Protein AF-A0A2D9H6D3-F1 (afdb_monomer)

Solv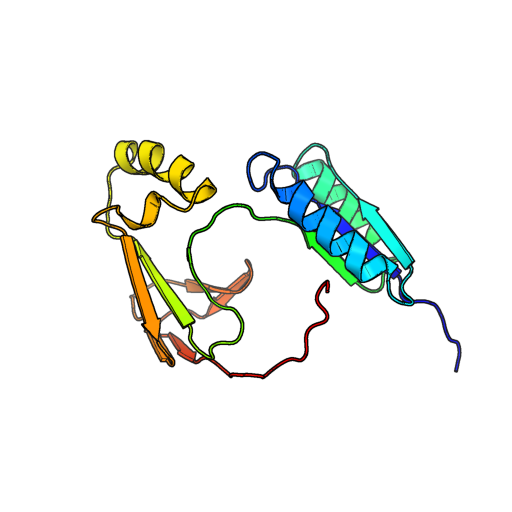ent-accessible surface area (backbone atoms only — not comparable to full-atom values): 9577 Å² total; per-residue (Å²): 129,92,80,72,68,50,32,34,35,39,34,36,43,47,78,24,43,86,60,46,11,56,59,50,39,51,56,50,49,58,44,47,68,74,47,86,43,47,75,46,82,43,72,29,90,37,70,67,49,34,50,52,53,50,65,71,45,56,87,79,34,80,42,81,45,74,25,56,42,50,68,34,82,62,60,85,68,59,97,82,77,43,52,38,78,47,73,48,77,51,92,75,54,72,71,55,48,64,66,42,54,70,28,25,61,74,37,64,41,69,80,38,91,45,46,46,80,45,81,37,50,63,49,75,50,76,52,87,94,41,70,42,68,52,100,88,39,85,65,50,57,45,65,45,75,49,68,53,68,61,84,76,70,91,78,92,71,79,131

Foldseek 3Di:
DPDDAAEEEEEEAQPAQVNPLVVVVVQVCVQVVVDSHHYHYYYDNHDVRSVVVCVVCVVPGPYYHYGHYQFCLLPPDDPQPLWDWDKFAADDDPVVCVVLVVCRNVVNSCPPPRIDIDTHQKDWDADPPDFDDDPNHTDGDDGDMDGGPHPPDDDGGDD

Radius of gyration: 18.72 Å; Cα contacts (8 Å, |Δi|>4): 242; chains: 1; bounding box: 42×40×51 Å

pLDDT: mean 89.69, std 9.55, range [42.12, 98.25]

Structure (mmCIF, N/CA/C/O backbone):
data_AF-A0A2D9H6D3-F1
#
_entry.id   AF-A0A2D9H6D3-F1
#
loop_
_atom_site.group_PDB
_atom_site.id
_atom_site.type_symbol
_atom_site.label_atom_id
_atom_site.label_alt_id
_atom_site.label_comp_id
_atom_site.label_asym_id
_atom_site.label_entity_id
_atom_site.label_seq_id
_atom_site.pdbx_PDB_ins_code
_atom_site.Cartn_x
_atom_site.Cartn_y
_atom_site.Cartn_z
_atom_site.occupancy
_atom_site.B_iso_or_equiv
_atom_site.auth_seq_id
_atom_site.auth_comp_id
_atom_site.auth_asym_id
_atom_site.auth_atom_id
_atom_site.pdbx_PDB_model_num
ATOM 1 N N . MET A 1 1 ? -22.346 5.896 31.411 1.00 42.12 1 MET A N 1
ATOM 2 C CA . MET A 1 1 ? -21.190 5.223 30.784 1.00 42.12 1 MET A CA 1
ATOM 3 C C . MET A 1 1 ? -20.085 6.263 30.750 1.00 42.12 1 MET A C 1
ATOM 5 O O . MET A 1 1 ? -20.345 7.329 30.211 1.00 42.12 1 MET A O 1
ATOM 9 N N . ASN A 1 2 ? -18.967 6.051 31.450 1.00 44.84 2 ASN A N 1
ATOM 10 C CA . ASN A 1 2 ? -17.892 7.048 31.560 1.00 44.84 2 ASN A CA 1
ATOM 11 C C . ASN A 1 2 ? -17.292 7.305 30.170 1.00 44.84 2 ASN A C 1
ATOM 13 O O . ASN A 1 2 ? -16.553 6.471 29.660 1.00 44.84 2 ASN A O 1
ATOM 17 N N . GLY A 1 3 ? -17.686 8.423 29.555 1.00 56.06 3 GLY A N 1
ATOM 18 C CA . GLY A 1 3 ? -17.303 8.840 28.207 1.00 56.06 3 GLY A CA 1
ATOM 19 C C . GLY A 1 3 ? -15.978 9.585 28.212 1.00 56.06 3 GLY A C 1
ATOM 20 O O . GLY A 1 3 ? -15.964 10.811 28.154 1.00 56.06 3 GLY A O 1
ATOM 21 N N . ALA A 1 4 ? -14.876 8.847 28.330 1.00 75.38 4 ALA A N 1
ATOM 22 C CA . ALA A 1 4 ? -13.573 9.402 27.995 1.00 75.38 4 ALA A CA 1
ATOM 23 C C . ALA A 1 4 ? -13.505 9.587 26.472 1.00 75.38 4 ALA A C 1
ATOM 25 O O . ALA A 1 4 ? -13.870 8.682 25.721 1.00 75.38 4 ALA A O 1
ATOM 26 N N . VAL A 1 5 ? -13.092 10.777 26.037 1.00 82.38 5 VAL A N 1
ATOM 27 C CA . VAL A 1 5 ? -12.814 11.083 24.629 1.00 82.38 5 VAL A CA 1
ATOM 28 C C . VAL A 1 5 ? -11.651 10.190 24.175 1.00 82.38 5 VAL A C 1
ATOM 30 O O . VAL A 1 5 ? -10.611 10.232 24.837 1.00 82.38 5 VAL A O 1
ATOM 33 N N . PRO A 1 6 ? -11.791 9.386 23.103 1.00 91.38 6 PRO A N 1
ATOM 34 C CA . PRO A 1 6 ? -10.694 8.561 22.609 1.00 91.38 6 PRO A CA 1
ATOM 35 C C . PRO A 1 6 ? -9.499 9.416 22.180 1.00 91.38 6 PRO A C 1
ATOM 37 O O . PRO A 1 6 ? -9.677 10.446 21.526 1.00 91.38 6 PRO A O 1
ATOM 40 N N . ARG A 1 7 ? -8.286 8.985 22.520 1.00 94.44 7 ARG A N 1
ATOM 41 C CA . ARG A 1 7 ? -7.026 9.671 22.219 1.00 94.44 7 ARG A CA 1
ATOM 42 C C . ARG A 1 7 ? -6.283 8.931 21.116 1.00 94.44 7 ARG A C 1
ATOM 44 O O . ARG A 1 7 ? -5.971 7.751 21.251 1.00 94.44 7 ARG A O 1
ATOM 51 N N . VAL A 1 8 ? -5.963 9.627 20.032 1.00 94.75 8 VAL A N 1
ATOM 52 C CA . VAL A 1 8 ? -5.266 9.077 18.864 1.00 94.75 8 VAL A CA 1
ATOM 53 C C . VAL A 1 8 ? -3.947 9.814 18.669 1.00 94.75 8 VAL A C 1
ATOM 55 O O . VAL A 1 8 ? -3.932 11.028 18.482 1.00 94.75 8 VAL A O 1
ATOM 58 N N . ALA A 1 9 ? -2.829 9.090 18.663 1.00 94.25 9 ALA A N 1
ATOM 59 C CA . ALA A 1 9 ? -1.551 9.634 18.216 1.00 94.25 9 ALA A CA 1
ATOM 60 C C . ALA A 1 9 ? -1.426 9.494 16.696 1.00 94.25 9 ALA A C 1
ATOM 62 O O . ALA A 1 9 ? -1.519 8.389 16.170 1.00 94.25 9 ALA A O 1
ATOM 63 N N . LEU A 1 10 ? -1.178 10.596 15.991 1.00 92.88 10 LEU A N 1
ATOM 64 C CA . LEU A 1 10 ? -0.858 10.611 14.568 1.00 92.88 10 LEU A CA 1
ATOM 65 C C . LEU A 1 10 ? 0.636 10.890 14.394 1.00 92.88 10 LEU A C 1
ATOM 67 O O . LEU A 1 10 ? 1.086 12.005 14.621 1.00 92.88 10 LEU A O 1
ATOM 71 N N . LEU A 1 11 ? 1.409 9.895 13.974 1.00 90.50 11 LEU A N 1
ATOM 72 C CA . LEU A 1 11 ? 2.848 10.007 13.760 1.00 90.50 11 LEU A CA 1
ATOM 73 C C . LEU A 1 11 ? 3.182 10.084 12.270 1.00 90.50 11 LEU A C 1
ATOM 75 O O . LEU A 1 11 ? 2.841 9.192 11.499 1.00 90.50 11 LEU A O 1
ATOM 79 N N . THR A 1 12 ? 3.928 11.096 11.842 1.00 87.38 12 THR A N 1
ATOM 80 C CA . THR A 1 12 ? 4.445 11.155 10.466 1.00 87.38 12 THR A CA 1
ATOM 81 C C . THR A 1 12 ? 5.779 10.420 10.363 1.00 87.38 12 THR A C 1
ATOM 83 O O . THR A 1 12 ? 6.725 10.779 11.057 1.00 87.38 12 THR A O 1
ATOM 86 N N . ASN A 1 13 ? 5.897 9.436 9.463 1.00 80.56 13 ASN A N 1
ATOM 87 C CA . ASN A 1 13 ? 7.175 8.794 9.151 1.00 80.56 13 ASN A CA 1
ATOM 88 C C . ASN A 1 13 ? 8.062 9.759 8.333 1.00 80.56 13 ASN A C 1
ATOM 90 O O . ASN A 1 13 ? 7.789 9.961 7.137 1.00 80.56 13 ASN A O 1
ATOM 94 N N . PRO A 1 14 ? 9.151 10.299 8.918 1.00 74.56 14 PRO A N 1
ATOM 95 C CA . PRO A 1 14 ? 9.943 11.365 8.300 1.00 74.56 14 PRO A CA 1
ATOM 96 C C . PRO A 1 14 ? 10.751 10.906 7.086 1.00 74.56 14 PRO A C 1
ATOM 98 O O . PRO A 1 14 ? 11.096 11.705 6.216 1.00 74.56 14 PRO A O 1
ATOM 101 N N . THR A 1 15 ? 11.018 9.604 6.979 1.00 73.25 15 THR A N 1
ATOM 102 C CA . THR A 1 15 ? 11.796 9.025 5.873 1.00 73.25 15 THR A CA 1
ATOM 103 C C . THR A 1 15 ? 10.937 8.679 4.654 1.00 73.25 15 THR A C 1
ATOM 105 O O . THR A 1 15 ? 11.456 8.401 3.569 1.00 73.25 15 THR A O 1
ATOM 108 N N . SER A 1 16 ? 9.609 8.721 4.791 1.00 74.44 16 SER A N 1
ATOM 109 C CA . SER A 1 16 ? 8.692 8.324 3.728 1.00 74.44 16 SER A CA 1
ATOM 110 C C . SER A 1 16 ? 8.517 9.412 2.654 1.00 74.44 16 SER A C 1
ATOM 112 O O . SER A 1 16 ? 8.523 10.619 2.913 1.00 74.44 16 SER A O 1
ATOM 114 N N . GLY A 1 17 ? 8.381 8.995 1.391 1.00 68.62 17 GLY A N 1
ATOM 115 C CA . GLY A 1 17 ? 7.913 9.881 0.318 1.00 68.62 17 GLY A CA 1
ATOM 116 C C . GLY A 1 17 ? 8.849 11.018 -0.105 1.00 68.62 17 GLY A C 1
ATOM 117 O O . GLY A 1 17 ? 8.443 11.845 -0.928 1.00 68.62 17 GLY A O 1
ATOM 118 N N . LYS A 1 18 ? 10.072 11.099 0.443 1.00 70.81 18 LYS A N 1
ATOM 119 C CA . LYS A 1 18 ? 10.943 12.292 0.383 1.00 70.81 18 LYS A CA 1
ATOM 120 C C . LYS A 1 18 ? 10.225 13.558 0.887 1.00 70.81 18 LYS A C 1
ATOM 122 O O . LYS A 1 18 ? 10.188 14.563 0.181 1.00 70.81 18 LYS A O 1
ATOM 127 N N . GLY A 1 19 ? 9.572 13.475 2.048 1.00 66.94 19 GLY A N 1
ATOM 128 C CA . GLY A 1 19 ? 8.808 14.585 2.638 1.00 66.94 19 GLY A CA 1
ATOM 129 C C . GLY A 1 19 ? 7.366 14.714 2.131 1.00 66.94 19 GLY A C 1
ATOM 130 O O . GLY A 1 19 ? 6.610 15.547 2.619 1.00 66.94 19 GLY A O 1
ATOM 131 N N . ARG A 1 20 ? 6.935 13.861 1.189 1.00 68.06 20 ARG A N 1
ATOM 132 C CA . ARG A 1 20 ? 5.532 13.806 0.729 1.00 68.06 20 ARG A CA 1
ATOM 133 C C . ARG A 1 20 ? 4.572 13.201 1.759 1.00 68.06 20 ARG A C 1
ATOM 135 O O . ARG A 1 20 ? 3.368 13.379 1.601 1.00 68.06 20 ARG A O 1
ATOM 142 N N . GLY A 1 21 ? 5.086 12.544 2.805 1.00 67.69 21 GLY A N 1
ATOM 143 C CA . GLY A 1 21 ? 4.283 12.025 3.920 1.00 67.69 21 GLY A CA 1
ATOM 144 C C . GLY A 1 21 ? 3.476 13.107 4.651 1.00 67.69 21 GLY A C 1
ATOM 145 O O . GLY A 1 21 ? 2.387 12.817 5.134 1.00 67.69 21 GLY A O 1
ATOM 146 N N . ALA A 1 22 ? 3.934 14.367 4.623 1.00 73.75 22 ALA A N 1
ATOM 147 C CA . ALA A 1 22 ? 3.226 15.505 5.215 1.00 73.75 22 ALA A CA 1
ATOM 148 C C . ALA A 1 22 ? 1.814 15.711 4.637 1.00 73.75 22 ALA A C 1
ATOM 150 O O . ALA A 1 22 ? 0.904 16.064 5.372 1.00 73.75 22 ALA A O 1
ATOM 151 N N . ARG A 1 23 ? 1.593 15.412 3.348 1.00 73.94 23 ARG A N 1
ATOM 152 C CA . ARG A 1 23 ? 0.246 15.496 2.751 1.00 73.94 23 ARG A CA 1
ATOM 153 C C . ARG A 1 23 ? -0.714 14.467 3.340 1.00 73.94 23 ARG A C 1
ATOM 155 O O . ARG A 1 23 ? -1.884 14.769 3.528 1.00 73.94 23 ARG A O 1
ATOM 162 N N . GLY A 1 24 ? -0.213 13.257 3.605 1.00 77.81 24 GLY A N 1
ATOM 163 C CA . GLY A 1 24 ? -0.994 12.208 4.259 1.00 77.81 24 GLY A CA 1
ATOM 164 C C . GLY A 1 24 ? -1.351 12.596 5.690 1.00 77.81 24 GLY A C 1
ATOM 165 O O . GLY A 1 24 ? -2.493 12.413 6.094 1.00 77.81 24 GLY A O 1
ATOM 166 N N . ARG A 1 25 ? -0.402 13.210 6.412 1.00 84.81 25 ARG A N 1
ATOM 167 C CA . ARG A 1 25 ? -0.644 13.786 7.741 1.00 84.81 25 ARG A CA 1
ATOM 168 C C . ARG A 1 25 ? -1.735 14.850 7.701 1.00 84.81 25 ARG A C 1
ATOM 170 O O . ARG A 1 25 ? -2.683 14.741 8.462 1.00 84.81 25 ARG A O 1
ATOM 177 N N . ASP A 1 26 ? -1.610 15.854 6.834 1.00 86.69 26 ASP A N 1
ATOM 178 C CA . ASP A 1 26 ? -2.549 16.983 6.796 1.00 86.69 26 ASP A CA 1
ATOM 179 C C . ASP A 1 26 ? -3.982 16.502 6.529 1.00 86.69 26 ASP A C 1
ATOM 181 O O . ASP A 1 26 ? -4.892 16.834 7.282 1.00 86.69 26 ASP A O 1
ATOM 185 N N . ALA A 1 27 ? -4.161 15.619 5.542 1.00 83.81 27 ALA A N 1
ATOM 186 C CA . ALA A 1 27 ? -5.462 15.019 5.258 1.00 83.81 27 ALA A CA 1
ATOM 187 C C . ALA A 1 27 ? -6.006 14.191 6.438 1.00 83.81 27 ALA A C 1
ATOM 189 O O . ALA A 1 27 ? -7.195 14.259 6.741 1.00 83.81 27 ALA A O 1
ATOM 190 N N . ALA A 1 28 ? -5.154 13.422 7.123 1.00 86.06 28 ALA A N 1
ATOM 191 C CA . ALA A 1 28 ? -5.563 12.650 8.295 1.00 86.06 28 ALA A CA 1
ATOM 192 C C . ALA A 1 28 ? -5.945 13.555 9.479 1.00 86.06 28 ALA A C 1
ATOM 194 O O . ALA A 1 28 ? -6.932 13.281 10.159 1.00 86.06 28 ALA A O 1
ATOM 195 N N . LEU A 1 29 ? -5.208 14.647 9.707 1.00 89.06 29 LEU A N 1
ATOM 196 C CA . LEU A 1 29 ? -5.530 15.635 10.737 1.00 89.06 29 LEU A CA 1
ATOM 197 C C . LEU A 1 29 ? -6.876 16.302 10.474 1.00 89.06 29 LEU A C 1
ATOM 199 O O . LEU A 1 29 ? -7.652 16.445 11.415 1.00 89.06 29 LEU A O 1
ATOM 203 N N . ASP A 1 30 ? -7.154 16.689 9.228 1.00 89.12 30 ASP A N 1
ATOM 204 C CA . ASP A 1 30 ? -8.422 17.325 8.858 1.00 89.12 30 ASP A CA 1
ATOM 205 C C . ASP A 1 30 ? -9.617 16.405 9.145 1.00 89.12 30 ASP A C 1
ATOM 207 O O . ASP A 1 30 ? -10.615 16.851 9.710 1.00 89.12 30 ASP A O 1
ATOM 211 N N . VAL A 1 31 ? -9.495 15.107 8.841 1.00 87.75 31 VAL A N 1
ATOM 212 C CA . VAL A 1 31 ? -10.537 14.114 9.153 1.00 87.75 31 VAL A CA 1
ATOM 213 C C . VAL A 1 31 ? -10.677 13.917 10.656 1.00 87.75 31 VAL A C 1
ATOM 215 O O . VAL A 1 31 ? -11.775 14.057 11.185 1.00 87.75 31 VAL A O 1
ATOM 218 N N . LEU A 1 32 ? -9.583 13.606 11.359 1.00 89.12 32 LEU A N 1
ATOM 219 C CA . LEU A 1 32 ? -9.639 13.255 12.780 1.00 89.12 32 LEU A CA 1
ATOM 220 C C . LEU A 1 32 ? -10.136 14.426 13.634 1.00 89.12 32 LEU A C 1
ATOM 222 O O . LEU A 1 32 ? -10.960 14.229 14.523 1.00 89.12 32 LEU A O 1
ATOM 226 N N . ARG A 1 33 ? -9.711 15.657 13.325 1.00 87.62 33 ARG A N 1
ATOM 227 C CA . ARG A 1 33 ? -10.193 16.871 14.009 1.00 87.62 33 ARG A CA 1
ATOM 228 C C . ARG A 1 33 ? -11.663 17.180 13.729 1.00 87.62 33 ARG A C 1
ATOM 230 O O . ARG A 1 33 ? -12.263 17.937 14.484 1.00 87.62 33 ARG A O 1
ATOM 237 N N . GLY A 1 34 ? -12.235 16.620 12.664 1.00 86.44 34 GLY A N 1
ATOM 238 C CA . GLY A 1 34 ? -13.668 16.679 12.376 1.00 86.44 34 GLY A CA 1
ATOM 239 C C . GLY A 1 34 ? -14.512 15.684 13.183 1.00 86.44 34 GLY A C 1
ATOM 240 O O . GLY A 1 34 ? -15.724 15.635 12.983 1.00 86.44 34 GLY A O 1
ATOM 241 N N . THR A 1 35 ? -13.902 14.890 14.068 1.00 87.62 35 THR A N 1
ATOM 242 C CA . THR A 1 35 ? -14.570 13.870 14.893 1.00 87.62 35 THR A CA 1
ATOM 243 C C . THR A 1 35 ? -14.407 14.150 16.391 1.00 87.62 35 THR A C 1
ATOM 245 O O . THR A 1 35 ? -13.653 15.036 16.787 1.00 87.62 35 THR A O 1
ATOM 248 N N . ASP A 1 36 ? -15.081 13.369 17.239 1.00 90.81 36 ASP A N 1
ATOM 249 C CA . ASP A 1 36 ? -15.032 13.491 18.705 1.00 90.81 36 ASP A CA 1
ATOM 250 C C . ASP A 1 36 ? -13.800 12.800 19.337 1.00 90.81 36 ASP A C 1
ATOM 252 O O . ASP A 1 36 ? -13.914 12.193 20.400 1.00 90.81 36 ASP A O 1
ATOM 256 N N . VAL A 1 37 ? -12.627 12.844 18.691 1.00 92.06 37 VAL A N 1
ATOM 257 C CA . VAL A 1 37 ? -11.372 12.256 19.208 1.00 92.06 37 VAL A CA 1
ATOM 258 C C . VAL A 1 37 ? -10.339 13.336 19.542 1.00 92.06 37 VAL A C 1
ATOM 260 O O . VAL A 1 37 ? -10.216 14.347 18.851 1.00 92.06 37 VAL A O 1
ATOM 263 N N . GLU A 1 38 ? -9.552 13.120 20.593 1.00 93.69 38 GLU A N 1
ATOM 264 C CA . GLU A 1 38 ? -8.381 13.941 20.907 1.00 93.69 38 GLU A CA 1
ATOM 265 C C . GLU A 1 38 ? -7.201 13.464 20.051 1.00 93.69 38 GLU A C 1
ATOM 267 O O . GLU A 1 38 ? -6.827 12.295 20.106 1.00 93.69 38 GLU A O 1
ATOM 272 N N . VAL A 1 39 ? -6.593 14.358 19.266 1.00 93.94 39 VAL A N 1
ATOM 273 C CA . VAL A 1 39 ? -5.489 14.001 18.359 1.00 93.94 39 VAL A CA 1
ATOM 274 C C . VAL A 1 39 ? -4.166 14.578 18.851 1.00 93.94 39 VAL A C 1
ATOM 276 O O . VAL A 1 39 ? -4.020 15.796 18.966 1.00 93.94 39 VAL A O 1
ATOM 279 N N . LEU A 1 40 ? -3.176 13.710 19.056 1.00 94.44 40 LEU A N 1
ATOM 280 C CA . LEU A 1 40 ? -1.784 14.071 19.312 1.00 94.44 40 LEU A CA 1
ATOM 281 C C . LEU A 1 40 ? -0.973 13.956 18.011 1.00 94.44 40 LEU A C 1
ATOM 283 O O . LEU A 1 40 ? -0.674 12.853 17.566 1.00 94.44 40 LEU A O 1
ATOM 287 N N . ASP A 1 41 ? -0.620 15.087 17.397 1.00 93.44 41 ASP A N 1
ATOM 288 C CA . ASP A 1 41 ? 0.211 15.133 16.182 1.00 93.44 41 ASP A CA 1
ATOM 289 C C . ASP A 1 41 ? 1.705 15.039 16.533 1.00 93.44 41 ASP A C 1
ATOM 291 O O . ASP A 1 41 ? 2.224 15.849 17.303 1.00 93.44 41 ASP A O 1
ATOM 295 N N . LEU A 1 42 ? 2.394 14.048 15.969 1.00 91.38 42 LEU A N 1
ATOM 296 C CA . LEU A 1 42 ? 3.787 13.710 16.240 1.00 91.38 42 LEU A CA 1
ATOM 297 C C . LEU A 1 42 ? 4.588 13.650 14.935 1.00 91.38 42 LEU A C 1
ATOM 299 O O . LEU A 1 42 ? 4.172 13.072 13.927 1.00 91.38 42 LEU A O 1
ATOM 303 N N . ALA A 1 43 ? 5.807 14.175 14.972 1.00 87.44 43 ALA A N 1
ATOM 304 C CA . ALA A 1 43 ? 6.773 14.037 13.890 1.00 87.44 43 ALA A CA 1
ATOM 305 C C . ALA A 1 43 ? 8.184 13.938 14.477 1.00 87.44 43 ALA A C 1
ATOM 307 O O . ALA A 1 43 ? 8.618 14.851 15.174 1.00 87.44 43 ALA A O 1
ATOM 308 N N . GLY A 1 44 ? 8.889 12.841 14.189 1.00 85.56 44 GLY A N 1
ATOM 309 C CA . GLY A 1 44 ? 10.327 12.728 14.458 1.00 85.56 44 GLY A CA 1
ATOM 310 C C . GLY A 1 44 ? 11.147 13.312 13.306 1.00 85.56 44 GLY A C 1
ATOM 311 O O . GLY A 1 44 ? 10.653 13.400 12.182 1.00 85.56 44 GLY A O 1
ATOM 312 N N . ALA A 1 45 ? 12.397 13.696 13.549 1.00 85.06 45 ALA A N 1
ATOM 313 C CA . ALA A 1 45 ? 13.333 14.117 12.508 1.00 85.06 45 ALA A CA 1
ATOM 314 C C . ALA A 1 45 ? 13.858 12.929 11.682 1.00 85.06 45 ALA A C 1
ATOM 316 O O . ALA A 1 45 ? 14.180 13.083 10.501 1.00 85.06 45 ALA A O 1
ATOM 317 N N . ASP A 1 46 ? 13.908 11.740 12.282 1.00 85.50 46 ASP A N 1
ATOM 318 C CA . ASP A 1 46 ? 14.351 10.495 11.660 1.00 85.50 46 ASP A CA 1
ATOM 319 C C . ASP A 1 46 ? 13.567 9.273 12.179 1.00 85.50 46 ASP A C 1
ATOM 321 O O . ASP A 1 46 ? 12.580 9.393 12.910 1.00 85.50 46 ASP A O 1
ATOM 325 N N . ALA A 1 47 ? 13.956 8.083 11.716 1.00 83.31 47 ALA A N 1
ATOM 326 C CA . ALA A 1 47 ? 13.279 6.839 12.065 1.00 83.31 47 ALA A CA 1
ATOM 327 C C . ALA A 1 47 ? 13.430 6.471 13.552 1.00 83.31 47 ALA A C 1
ATOM 329 O O . ALA A 1 47 ? 12.484 5.934 14.128 1.00 83.31 47 ALA A O 1
ATOM 330 N N . ASP A 1 48 ? 14.577 6.772 14.164 1.00 87.06 48 ASP A N 1
ATOM 331 C CA . ASP A 1 48 ? 14.856 6.421 15.558 1.00 87.06 48 ASP A CA 1
ATOM 332 C C . ASP A 1 48 ? 14.054 7.324 16.500 1.00 87.06 48 ASP A C 1
ATOM 334 O O . ASP A 1 48 ? 13.415 6.840 17.437 1.00 87.06 48 ASP A O 1
ATOM 338 N N . GLU A 1 49 ? 14.002 8.626 16.213 1.00 91.94 49 GLU A N 1
ATOM 339 C CA . GLU A 1 49 ? 13.178 9.570 16.966 1.00 91.94 49 GLU A CA 1
ATOM 340 C C . GLU A 1 49 ? 11.683 9.272 16.800 1.00 91.94 49 GLU A C 1
ATOM 342 O O . GLU A 1 49 ? 10.942 9.264 17.783 1.00 91.94 49 GLU A O 1
ATOM 347 N N . ALA A 1 50 ? 11.226 8.962 15.581 1.00 89.31 50 ALA A N 1
ATOM 348 C CA . ALA A 1 50 ? 9.836 8.578 15.345 1.00 89.31 50 ALA A CA 1
ATOM 349 C C . ALA A 1 50 ? 9.447 7.318 16.142 1.00 89.31 50 ALA A C 1
ATOM 351 O O . ALA A 1 50 ? 8.363 7.265 16.724 1.00 89.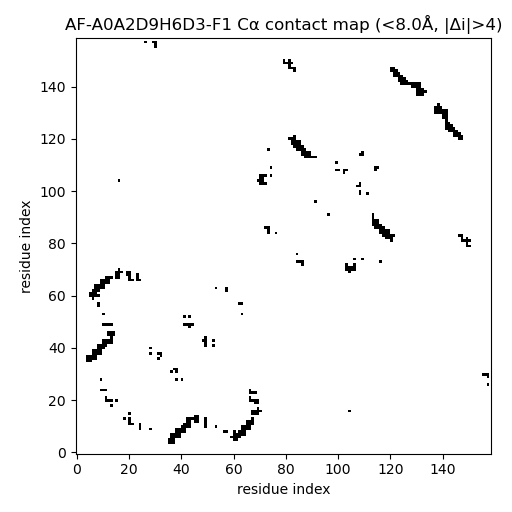31 50 ALA A O 1
ATOM 352 N N . LEU A 1 51 ? 10.341 6.327 16.219 1.00 89.50 51 LEU A N 1
ATOM 353 C CA . LEU A 1 51 ? 10.131 5.120 17.017 1.00 89.50 51 LEU A CA 1
ATOM 354 C C . LEU A 1 51 ? 10.110 5.420 18.523 1.00 89.50 51 LEU A C 1
ATOM 356 O O . LEU A 1 51 ? 9.273 4.880 19.248 1.00 89.50 51 LEU A O 1
ATOM 360 N N . ALA A 1 52 ? 10.998 6.294 19.000 1.00 93.50 52 ALA A N 1
ATOM 361 C CA . ALA A 1 52 ? 11.018 6.719 20.396 1.00 93.50 52 ALA A CA 1
ATOM 362 C C . ALA A 1 52 ? 9.724 7.454 20.786 1.00 93.50 52 ALA A C 1
ATOM 364 O O . ALA A 1 52 ? 9.137 7.144 21.823 1.00 93.50 52 ALA A O 1
ATOM 365 N N . LEU A 1 53 ? 9.245 8.368 19.933 1.00 94.25 53 LEU A N 1
ATOM 366 C CA . LEU A 1 53 ? 7.968 9.062 20.114 1.00 94.25 53 LEU A CA 1
ATOM 367 C C . LEU A 1 53 ? 6.797 8.078 20.149 1.00 94.25 53 LEU A C 1
ATOM 369 O O . LEU A 1 53 ? 5.970 8.166 21.051 1.00 94.25 53 LEU A O 1
ATOM 373 N N . ALA A 1 54 ? 6.752 7.113 19.223 1.00 92.94 54 ALA A N 1
ATOM 374 C CA . ALA A 1 54 ? 5.729 6.068 19.215 1.00 92.94 54 ALA A CA 1
ATOM 375 C C . ALA A 1 54 ? 5.696 5.301 20.546 1.00 92.94 54 ALA A C 1
ATOM 377 O O . ALA A 1 54 ? 4.650 5.215 21.185 1.00 92.94 54 ALA A O 1
ATOM 378 N N . HIS A 1 55 ? 6.841 4.791 21.010 1.00 95.12 55 HIS A N 1
ATOM 379 C CA . HIS A 1 55 ? 6.909 4.050 22.272 1.00 95.12 55 HIS A CA 1
ATOM 380 C C . HIS A 1 55 ? 6.519 4.888 23.492 1.00 95.12 55 HIS A C 1
ATOM 382 O O . HIS A 1 55 ? 5.932 4.347 24.426 1.00 95.12 55 HIS A O 1
ATOM 388 N N . ALA A 1 56 ? 6.837 6.184 23.494 1.00 95.56 56 ALA A N 1
ATOM 389 C CA . ALA A 1 56 ? 6.497 7.072 24.598 1.00 95.56 56 ALA A CA 1
ATOM 390 C C . ALA A 1 56 ? 4.984 7.306 24.726 1.00 95.56 56 ALA A C 1
ATOM 392 O O . ALA A 1 56 ? 4.502 7.454 25.842 1.00 95.56 56 ALA A O 1
ATOM 393 N N . VAL A 1 57 ? 4.242 7.334 23.611 1.00 95.62 57 VAL A N 1
ATOM 394 C CA . VAL A 1 57 ? 2.810 7.691 23.615 1.00 95.62 57 VAL A CA 1
ATOM 395 C C . VAL A 1 57 ? 1.869 6.495 23.637 1.00 95.62 57 VAL A C 1
ATOM 397 O O . VAL A 1 57 ? 0.756 6.630 24.131 1.00 95.62 57 VAL A O 1
ATOM 400 N N . VAL A 1 58 ? 2.295 5.331 23.127 1.00 94.69 58 VAL A N 1
ATOM 401 C CA . VAL A 1 58 ? 1.473 4.106 23.063 1.00 94.69 58 VAL A CA 1
ATOM 402 C C . VAL A 1 58 ? 0.799 3.736 24.397 1.00 94.69 58 VAL A C 1
ATOM 404 O O . VAL A 1 58 ? -0.349 3.306 24.346 1.00 94.69 58 VAL A O 1
ATOM 407 N N . PRO A 1 59 ? 1.421 3.908 25.583 1.00 96.06 59 PRO A N 1
ATOM 408 C CA . PRO A 1 59 ? 0.752 3.627 26.856 1.00 96.06 59 PRO A CA 1
ATOM 409 C C . PRO A 1 59 ? -0.454 4.528 27.176 1.00 96.06 59 PRO A C 1
ATOM 411 O O . PRO A 1 59 ? -1.296 4.129 27.977 1.00 96.06 59 PRO A O 1
ATOM 414 N N . ASP A 1 60 ? -0.531 5.721 26.574 1.00 94.38 60 ASP A N 1
ATOM 415 C CA . ASP A 1 60 ? -1.461 6.797 26.950 1.00 94.38 60 ASP A CA 1
ATOM 416 C C . ASP A 1 60 ? -2.505 7.132 25.864 1.00 94.38 60 ASP A C 1
ATOM 418 O O . ASP A 1 60 ? -3.280 8.086 26.023 1.00 94.38 60 ASP A O 1
ATOM 422 N N . VAL A 1 61 ? -2.513 6.390 24.751 1.00 95.00 61 VAL A N 1
ATOM 423 C CA . VAL A 1 61 ? -3.429 6.587 23.616 1.00 95.00 61 VAL A CA 1
ATOM 424 C C . VAL A 1 61 ? -4.196 5.310 23.292 1.00 95.00 61 VAL A C 1
ATOM 426 O O . VAL A 1 61 ? -3.691 4.204 23.464 1.00 95.00 61 VAL A O 1
ATOM 429 N N . ASP A 1 62 ? -5.410 5.464 22.773 1.00 93.75 62 ASP A N 1
ATOM 430 C CA . ASP A 1 62 ? -6.258 4.350 22.343 1.00 93.75 62 ASP A CA 1
ATOM 431 C C . ASP A 1 62 ? -5.830 3.799 20.975 1.00 93.75 62 ASP A C 1
ATOM 433 O O . ASP A 1 62 ? -6.069 2.632 20.663 1.00 93.75 62 ASP A O 1
ATOM 437 N N . ALA A 1 63 ? -5.187 4.632 20.148 1.00 91.81 63 ALA A N 1
ATOM 438 C CA . ALA A 1 63 ? -4.641 4.230 18.858 1.00 91.81 63 ALA A CA 1
ATOM 439 C C . ALA A 1 63 ? -3.402 5.047 18.463 1.00 91.81 63 ALA A C 1
ATOM 441 O O . ALA A 1 63 ? -3.318 6.251 18.713 1.00 91.81 63 ALA A O 1
ATOM 442 N N . LEU A 1 64 ? -2.469 4.390 17.767 1.00 90.38 64 LEU A N 1
ATOM 443 C CA . LEU A 1 64 ? -1.367 5.025 17.046 1.00 90.38 64 LEU A CA 1
ATOM 444 C C . LEU A 1 64 ? -1.595 4.857 15.539 1.00 90.38 64 LEU A C 1
ATOM 446 O O . LEU A 1 64 ? -1.651 3.741 15.029 1.00 90.38 64 LEU A O 1
ATOM 450 N N . VAL A 1 65 ? -1.682 5.973 14.825 1.00 88.69 65 VAL A N 1
ATOM 451 C CA . VAL A 1 65 ? -1.791 6.046 13.367 1.00 88.69 65 VAL A CA 1
ATOM 452 C C . VAL A 1 65 ? -0.472 6.571 12.822 1.00 88.69 65 VAL A C 1
ATOM 454 O O . VAL A 1 65 ? -0.017 7.634 13.231 1.00 88.69 65 VAL A O 1
ATOM 457 N N . VAL A 1 66 ? 0.152 5.856 11.884 1.00 85.62 66 VAL A N 1
ATOM 458 C CA . VAL A 1 66 ? 1.415 6.292 11.271 1.00 85.62 66 VAL A CA 1
ATOM 459 C C . VAL A 1 66 ? 1.190 6.686 9.813 1.00 85.62 66 VAL A C 1
ATOM 461 O O . VAL A 1 66 ? 0.865 5.851 8.972 1.00 85.62 66 VAL A O 1
ATOM 464 N N . CYS A 1 67 ? 1.411 7.958 9.484 1.00 79.25 67 CYS A N 1
ATOM 465 C CA . CYS A 1 67 ? 1.377 8.456 8.116 1.00 79.25 67 CYS A CA 1
ATOM 466 C C . CYS A 1 67 ? 2.723 8.234 7.426 1.00 79.25 67 CYS A C 1
ATOM 468 O O . CYS A 1 67 ? 3.729 8.870 7.744 1.00 79.25 67 CYS A O 1
ATOM 470 N N . GLY A 1 68 ? 2.726 7.368 6.418 1.00 76.00 68 GLY A N 1
ATOM 471 C CA . GLY A 1 68 ? 3.804 7.240 5.444 1.00 76.00 68 GLY A CA 1
ATOM 472 C C . GLY A 1 68 ? 3.252 7.209 4.021 1.00 76.00 68 GLY A C 1
ATOM 473 O O . GLY A 1 68 ? 2.044 7.216 3.811 1.00 76.00 68 GLY A O 1
ATOM 474 N N . GLY A 1 69 ? 4.129 7.178 3.019 1.00 76.69 69 GLY A N 1
ATOM 475 C CA . GLY A 1 69 ? 3.722 6.928 1.633 1.00 76.69 69 GLY A CA 1
ATOM 476 C C . GLY A 1 69 ? 4.389 7.844 0.618 1.00 76.69 69 GLY A C 1
ATOM 477 O O . GLY A 1 69 ? 5.484 8.351 0.835 1.00 76.69 69 GLY A O 1
ATOM 478 N N . GLY A 1 70 ? 3.745 8.017 -0.536 1.00 78.56 70 GLY A N 1
ATOM 479 C CA . GLY A 1 70 ? 4.245 8.820 -1.658 1.00 78.56 70 GLY A CA 1
ATOM 480 C C . GLY A 1 70 ? 4.839 8.008 -2.811 1.00 78.56 70 GLY A C 1
ATOM 481 O O . GLY A 1 70 ? 5.138 8.588 -3.852 1.00 78.56 70 GLY A O 1
ATOM 482 N N . LEU A 1 71 ? 4.981 6.689 -2.656 1.00 85.62 71 LEU A N 1
ATOM 483 C CA . LEU A 1 71 ? 5.247 5.781 -3.771 1.00 85.62 71 LEU A CA 1
ATOM 484 C C . LEU A 1 71 ? 3.918 5.349 -4.390 1.00 85.62 71 LEU A C 1
ATOM 486 O O . LEU A 1 71 ? 3.090 4.733 -3.727 1.00 85.62 71 LEU A O 1
ATOM 490 N N . ARG A 1 72 ? 3.729 5.652 -5.670 1.00 90.75 72 ARG A N 1
ATOM 491 C CA . ARG A 1 72 ? 2.519 5.350 -6.437 1.00 90.75 72 ARG A CA 1
ATOM 492 C C . ARG A 1 72 ? 2.647 3.986 -7.121 1.00 90.75 72 ARG A C 1
ATOM 494 O O . ARG A 1 72 ? 2.542 3.905 -8.333 1.00 90.75 72 ARG A O 1
ATOM 501 N N . ILE A 1 73 ? 2.990 2.925 -6.380 1.00 93.19 73 ILE A N 1
ATOM 502 C CA . ILE A 1 73 ? 3.349 1.623 -6.982 1.00 93.19 73 ILE A CA 1
ATOM 503 C C . ILE A 1 73 ? 2.220 1.052 -7.854 1.00 93.19 73 ILE A C 1
ATOM 505 O O . ILE A 1 73 ? 2.492 0.641 -8.978 1.00 93.19 73 ILE A O 1
ATOM 509 N N . THR A 1 74 ? 0.980 1.126 -7.371 1.00 94.50 74 THR A N 1
ATOM 510 C CA . THR A 1 74 ? -0.269 0.758 -8.052 1.00 94.50 74 THR A CA 1
ATOM 511 C C . THR A 1 74 ? -0.945 2.003 -8.631 1.00 94.50 74 THR A C 1
ATOM 513 O O . THR A 1 74 ? -2.067 2.363 -8.284 1.00 94.50 74 THR A O 1
ATOM 516 N N . GLU A 1 75 ? -0.220 2.740 -9.470 1.00 94.44 75 GLU A N 1
ATOM 517 C CA . GLU A 1 75 ? -0.732 3.973 -10.070 1.00 94.44 75 GLU A CA 1
ATOM 518 C C . GLU A 1 75 ? -2.070 3.738 -10.792 1.00 94.44 75 GLU A C 1
ATOM 520 O O . GLU A 1 75 ? -2.159 2.896 -11.683 1.00 94.44 75 GLU A O 1
ATOM 525 N N . GLY A 1 76 ? -3.097 4.510 -10.420 1.00 92.38 76 GLY A N 1
ATOM 526 C CA . GLY A 1 76 ? -4.451 4.381 -10.970 1.00 92.38 76 GLY A CA 1
ATOM 527 C C . GLY A 1 76 ? -5.356 3.364 -10.263 1.00 92.38 76 GLY A C 1
ATOM 528 O O . GLY A 1 76 ? -6.469 3.150 -10.738 1.00 92.38 76 GLY A O 1
ATOM 529 N N . ALA A 1 77 ? -4.909 2.765 -9.154 1.00 94.62 77 ALA A N 1
ATOM 530 C CA . ALA A 1 77 ? -5.754 1.952 -8.280 1.00 94.62 77 ALA A CA 1
ATOM 531 C C . ALA A 1 77 ? -6.989 2.726 -7.794 1.00 94.62 77 ALA A C 1
ATOM 533 O O . ALA A 1 77 ? -6.914 3.926 -7.511 1.00 94.62 77 ALA A O 1
ATOM 534 N N . VAL A 1 78 ? -8.110 2.019 -7.661 1.00 94.69 78 VAL A N 1
ATOM 535 C CA . VAL A 1 78 ? -9.383 2.552 -7.162 1.00 94.69 78 VAL A CA 1
ATOM 536 C C . VAL A 1 78 ? -9.786 1.724 -5.947 1.00 94.69 78 VAL A C 1
ATOM 538 O O . VAL A 1 78 ? -9.934 0.514 -6.050 1.00 94.69 78 VAL A O 1
ATOM 541 N N . LEU A 1 79 ? -9.921 2.367 -4.785 1.00 91.50 79 LEU A N 1
ATOM 542 C CA . LEU A 1 79 ? -10.042 1.672 -3.495 1.00 91.50 79 LEU A CA 1
ATOM 543 C C . LEU A 1 79 ? -11.331 0.848 -3.339 1.00 91.50 79 LEU A C 1
ATOM 545 O O . LEU A 1 79 ? -11.358 -0.094 -2.551 1.00 91.50 79 LEU A O 1
ATOM 549 N N . ASP A 1 80 ? -12.393 1.201 -4.059 1.00 93.38 80 ASP A N 1
ATOM 550 C CA . ASP A 1 80 ? -13.754 0.693 -3.867 1.00 93.38 80 ASP A CA 1
ATOM 551 C C . ASP A 1 80 ? -14.318 -0.062 -5.085 1.00 93.38 80 ASP A C 1
ATOM 553 O O . ASP A 1 80 ? -15.485 -0.452 -5.098 1.00 93.38 80 ASP A O 1
ATOM 557 N N . ASP A 1 81 ? -13.496 -0.345 -6.099 1.00 96.69 81 ASP A N 1
ATOM 558 C CA . ASP A 1 81 ? -13.931 -1.040 -7.321 1.00 96.69 81 ASP A CA 1
ATOM 559 C C . ASP A 1 81 ? -14.085 -2.571 -7.159 1.00 96.69 81 ASP A C 1
ATOM 561 O O . ASP A 1 81 ? -14.550 -3.274 -8.068 1.00 96.69 81 ASP A O 1
ATOM 565 N N . GLY A 1 82 ? -13.705 -3.100 -5.993 1.00 95.75 82 GLY A N 1
ATOM 566 C CA . GLY A 1 82 ? -13.764 -4.522 -5.666 1.00 95.75 82 GLY A CA 1
ATOM 567 C C . GLY A 1 82 ? -12.727 -5.382 -6.396 1.00 95.75 82 GLY A C 1
ATOM 568 O O . GLY A 1 82 ? -12.977 -6.578 -6.609 1.00 95.75 82 GLY A O 1
ATOM 569 N N . LEU A 1 83 ? -11.605 -4.795 -6.818 1.00 97.69 83 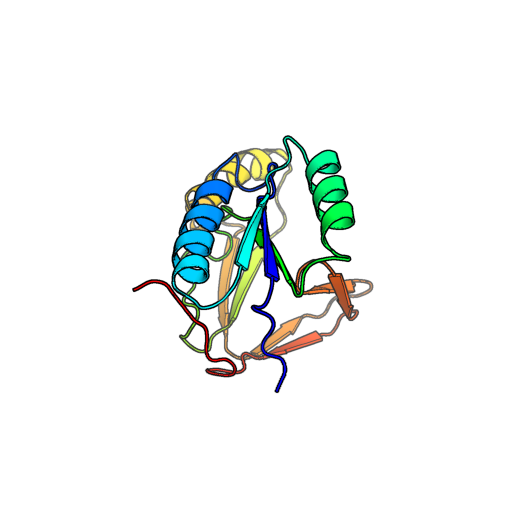LEU A N 1
ATOM 570 C CA . LEU A 1 83 ? -10.478 -5.464 -7.463 1.00 97.69 83 LEU A CA 1
ATOM 571 C C . LEU A 1 83 ? -9.193 -5.324 -6.630 1.00 97.69 83 LEU A C 1
ATOM 573 O O . LEU A 1 83 ? -9.013 -4.408 -5.839 1.00 97.69 83 LEU A O 1
ATOM 577 N N . LEU A 1 84 ? -8.286 -6.281 -6.814 1.00 97.50 84 LEU A N 1
ATOM 578 C CA . LEU A 1 84 ? -6.907 -6.231 -6.345 1.00 97.50 84 LEU A CA 1
ATOM 579 C C . LEU A 1 84 ? -6.026 -5.664 -7.459 1.00 97.50 84 LEU A C 1
ATOM 581 O O . LEU A 1 84 ? -6.057 -6.170 -8.586 1.00 97.50 84 LEU A O 1
ATOM 585 N N . ASP A 1 85 ? -5.177 -4.698 -7.121 1.00 97.75 85 ASP A N 1
ATOM 586 C CA . ASP A 1 85 ? -4.092 -4.228 -7.977 1.00 97.75 85 ASP A CA 1
ATOM 587 C C . ASP A 1 85 ? -2.833 -5.081 -7.762 1.00 97.75 85 ASP A C 1
ATOM 589 O O . ASP A 1 85 ? -2.053 -4.875 -6.831 1.00 97.75 85 ASP A O 1
ATOM 593 N N . VAL A 1 86 ? -2.626 -6.066 -8.637 1.00 97.69 86 VAL A N 1
ATOM 594 C CA . VAL A 1 86 ? -1.479 -6.979 -8.588 1.00 97.69 86 VAL A CA 1
ATOM 595 C C . VAL A 1 86 ? -0.370 -6.454 -9.490 1.00 97.69 86 VAL A C 1
ATOM 597 O O . VAL A 1 86 ? -0.485 -6.466 -10.717 1.00 97.69 86 VAL A O 1
ATOM 600 N N . VAL A 1 87 ? 0.730 -6.019 -8.879 1.00 97.38 87 VAL A N 1
ATOM 601 C CA . VAL A 1 87 ? 1.924 -5.546 -9.589 1.00 97.38 87 VAL A CA 1
ATOM 602 C C . VAL A 1 87 ? 2.988 -6.636 -9.621 1.00 97.38 87 VAL A C 1
ATOM 604 O O . VAL A 1 87 ? 3.373 -7.175 -8.584 1.00 97.38 87 VAL A O 1
ATOM 607 N N . VAL A 1 88 ? 3.509 -6.922 -10.813 1.00 97.19 88 VAL A N 1
ATOM 608 C CA . VAL A 1 88 ? 4.659 -7.809 -11.010 1.00 97.19 88 VAL A CA 1
ATOM 609 C C . VAL A 1 88 ? 5.823 -6.983 -11.536 1.00 97.19 88 VAL A C 1
ATOM 611 O O . VAL A 1 88 ? 5.742 -6.374 -12.601 1.00 97.19 88 VAL A O 1
ATOM 614 N N . ILE A 1 89 ? 6.926 -6.980 -10.788 1.00 95.50 89 ILE A N 1
ATOM 615 C CA . ILE A 1 89 ? 8.181 -6.360 -11.213 1.00 95.50 89 ILE A CA 1
ATOM 616 C C . ILE A 1 89 ? 9.130 -7.458 -11.683 1.00 95.50 89 ILE A C 1
ATOM 618 O O . ILE A 1 89 ? 9.619 -8.261 -10.888 1.00 95.50 89 ILE A O 1
ATOM 622 N N . LYS A 1 90 ? 9.392 -7.500 -12.988 1.00 96.00 90 LYS A N 1
ATOM 623 C CA . LYS A 1 90 ? 10.337 -8.445 -13.591 1.00 96.00 90 LYS A CA 1
ATOM 624 C C . LYS A 1 90 ? 11.785 -8.089 -13.226 1.00 96.00 90 LYS A C 1
ATOM 626 O O . LYS A 1 90 ? 12.069 -6.931 -12.904 1.00 96.00 90 LYS A O 1
ATOM 631 N N . PRO A 1 91 ? 12.722 -9.054 -13.316 1.00 96.06 91 PRO A N 1
ATOM 632 C CA . PRO A 1 91 ? 14.135 -8.801 -13.057 1.00 96.06 91 PRO A CA 1
ATOM 633 C C . PRO A 1 91 ? 14.677 -7.599 -13.842 1.00 96.06 91 PRO A C 1
ATOM 635 O O . PRO A 1 91 ? 14.462 -7.484 -15.048 1.00 96.06 91 PRO A O 1
ATOM 638 N N . MET A 1 92 ? 15.409 -6.725 -13.151 1.00 94.62 92 MET A N 1
ATOM 639 C CA . MET A 1 92 ? 16.064 -5.548 -13.724 1.00 94.62 92 MET A CA 1
ATOM 640 C C . MET A 1 92 ? 17.424 -5.304 -13.071 1.00 94.62 92 MET A C 1
ATOM 642 O O . MET A 1 92 ? 17.680 -5.731 -11.941 1.00 94.62 92 MET A O 1
ATOM 646 N N . GLY A 1 93 ? 18.308 -4.603 -13.778 1.00 95.06 93 GLY A N 1
ATOM 647 C CA . GLY A 1 93 ? 19.625 -4.253 -13.246 1.00 95.06 93 GLY A CA 1
ATOM 648 C C . GLY A 1 93 ? 19.546 -3.174 -12.158 1.00 95.06 93 GLY A C 1
ATOM 649 O O . GLY A 1 93 ? 18.660 -2.324 -12.173 1.00 95.06 93 GLY A O 1
ATOM 650 N N . LYS A 1 94 ? 20.527 -3.123 -11.245 1.00 95.19 94 LYS A N 1
ATOM 651 C CA . LYS A 1 94 ? 20.582 -2.091 -10.183 1.00 95.19 94 LYS A CA 1
ATOM 652 C C . LYS A 1 94 ? 20.558 -0.660 -10.738 1.00 95.19 94 LYS A C 1
ATOM 654 O O . LYS A 1 94 ? 19.892 0.202 -10.179 1.00 95.19 94 LYS A O 1
ATOM 659 N N . GLY A 1 95 ? 21.267 -0.406 -11.841 1.00 95.94 95 GLY A N 1
ATOM 660 C CA . GLY A 1 95 ? 21.282 0.915 -12.482 1.00 95.94 95 GLY A CA 1
ATOM 661 C C . GLY A 1 95 ? 19.927 1.307 -13.079 1.00 95.94 95 GLY A C 1
ATOM 662 O O . GLY A 1 95 ? 19.538 2.469 -13.016 1.00 95.94 95 GLY A O 1
ATOM 663 N N . GLU A 1 96 ? 19.190 0.334 -13.612 1.00 94.00 96 GLU A N 1
ATOM 664 C CA . GLU A 1 96 ? 17.824 0.522 -14.102 1.00 94.00 96 GLU A CA 1
ATOM 665 C C . GLU A 1 96 ? 16.868 0.801 -12.940 1.00 94.00 96 GLU A C 1
ATOM 667 O O . GLU A 1 96 ? 16.134 1.784 -12.981 1.00 94.00 96 GLU A O 1
ATOM 672 N N . LEU A 1 97 ? 16.980 0.048 -11.841 1.00 93.38 97 LEU A N 1
ATOM 673 C CA . LEU A 1 97 ? 16.222 0.300 -10.616 1.00 93.38 97 LEU A CA 1
ATOM 674 C C . LEU A 1 97 ? 16.458 1.717 -10.071 1.00 93.38 97 LEU A C 1
ATOM 676 O O . LEU A 1 97 ? 15.498 2.418 -9.765 1.00 93.38 97 LEU A O 1
ATOM 680 N N . VAL A 1 98 ? 17.713 2.173 -9.993 1.00 94.31 98 VAL A N 1
ATOM 681 C CA . VAL A 1 98 ? 18.051 3.534 -9.531 1.00 94.31 98 VAL A CA 1
ATOM 682 C C . VAL A 1 98 ? 17.426 4.610 -10.426 1.00 94.31 98 VAL A C 1
ATOM 684 O O . VAL A 1 98 ? 16.974 5.636 -9.922 1.00 94.31 98 VAL A O 1
ATOM 687 N N . ARG A 1 99 ? 17.361 4.383 -11.744 1.00 93.19 99 ARG A N 1
ATOM 688 C CA . ARG A 1 99 ? 16.715 5.303 -12.699 1.00 93.19 99 ARG A CA 1
ATOM 689 C C . ARG A 1 99 ? 15.190 5.268 -12.607 1.00 93.19 99 ARG A C 1
ATOM 691 O O . ARG A 1 99 ? 14.546 6.298 -12.795 1.00 93.19 99 ARG A O 1
ATOM 698 N N . THR A 1 100 ? 14.614 4.107 -12.316 1.00 93.62 100 THR A N 1
ATOM 699 C CA . THR A 1 100 ? 13.162 3.908 -12.273 1.00 93.62 100 THR A CA 1
ATOM 700 C C . THR A 1 100 ? 12.557 4.309 -10.933 1.00 93.62 100 THR A C 1
ATOM 702 O O . THR A 1 100 ? 11.458 4.854 -10.910 1.00 93.62 100 THR A O 1
ATOM 705 N N . TYR A 1 101 ? 13.278 4.152 -9.823 1.00 91.75 101 TYR A N 1
ATOM 706 C CA . TYR A 1 101 ? 12.778 4.453 -8.481 1.00 91.75 101 TYR A CA 1
ATOM 707 C C . TYR A 1 101 ? 12.194 5.875 -8.331 1.00 91.75 101 TYR A C 1
ATOM 709 O O . TYR A 1 101 ? 11.081 6.003 -7.821 1.00 91.75 101 TYR A O 1
ATOM 717 N N . PRO A 1 102 ? 12.829 6.960 -8.829 1.00 91.81 102 PRO A N 1
ATOM 718 C CA . PRO A 1 102 ? 12.236 8.297 -8.773 1.00 91.81 102 PRO A CA 1
ATOM 719 C C . PRO A 1 102 ? 10.883 8.429 -9.494 1.00 91.81 102 PRO A C 1
ATOM 721 O O . PRO A 1 102 ? 10.070 9.272 -9.116 1.00 91.81 102 PRO A O 1
ATOM 724 N N . ARG A 1 103 ? 10.618 7.603 -10.514 1.00 94.00 103 ARG A N 1
ATOM 725 C CA . ARG A 1 103 ? 9.364 7.628 -11.284 1.00 94.00 103 ARG A CA 1
ATOM 726 C C . ARG A 1 103 ? 8.171 7.121 -10.474 1.00 94.00 103 ARG A C 1
ATOM 728 O O . ARG A 1 103 ? 7.051 7.533 -10.758 1.00 94.00 103 ARG A O 1
ATOM 735 N N . LEU A 1 104 ? 8.408 6.325 -9.426 1.00 91.69 104 LEU A N 1
ATOM 736 C CA . LEU A 1 104 ? 7.367 5.872 -8.495 1.00 91.69 104 LEU A CA 1
ATOM 737 C C . LEU A 1 104 ? 6.701 7.039 -7.757 1.00 91.69 104 LEU A C 1
ATOM 739 O O . LEU A 1 104 ? 5.535 6.944 -7.401 1.00 91.69 104 LEU A O 1
ATOM 743 N N . PHE A 1 105 ? 7.400 8.160 -7.552 1.00 88.31 105 PHE A N 1
ATOM 744 C CA . PHE A 1 105 ? 6.803 9.336 -6.907 1.00 88.31 105 PHE A CA 1
ATOM 745 C C . PHE A 1 105 ? 5.869 10.119 -7.836 1.00 88.31 105 PHE A C 1
ATOM 747 O O . PHE A 1 105 ? 5.052 10.905 -7.363 1.00 88.31 105 PHE A O 1
ATOM 754 N N . THR A 1 106 ? 6.003 9.941 -9.153 1.00 90.25 106 THR A N 1
ATOM 755 C CA . THR A 1 106 ? 5.154 10.599 -10.156 1.00 90.25 106 THR A CA 1
ATOM 756 C C . THR A 1 106 ? 4.163 9.644 -10.809 1.00 90.25 106 THR A C 1
ATOM 758 O O . THR A 1 106 ? 3.254 10.111 -11.484 1.00 90.25 106 THR A O 1
ATOM 761 N N . GLY A 1 107 ? 4.289 8.333 -10.583 1.00 92.75 107 GLY A N 1
ATOM 762 C CA . GLY A 1 107 ? 3.457 7.305 -11.215 1.00 92.75 107 GLY A CA 1
ATOM 763 C C . GLY A 1 107 ? 3.890 6.972 -12.646 1.00 92.75 107 GLY A C 1
ATOM 764 O O . GLY A 1 107 ? 3.276 6.153 -13.315 1.00 92.75 107 GLY A O 1
ATOM 765 N N . THR A 1 108 ? 4.971 7.582 -13.142 1.00 94.88 108 THR A N 1
ATOM 766 C CA . THR A 1 108 ? 5.413 7.393 -14.533 1.00 94.88 108 THR A CA 1
ATOM 767 C C . THR A 1 108 ? 6.154 6.078 -14.753 1.00 94.88 108 THR A C 1
ATOM 76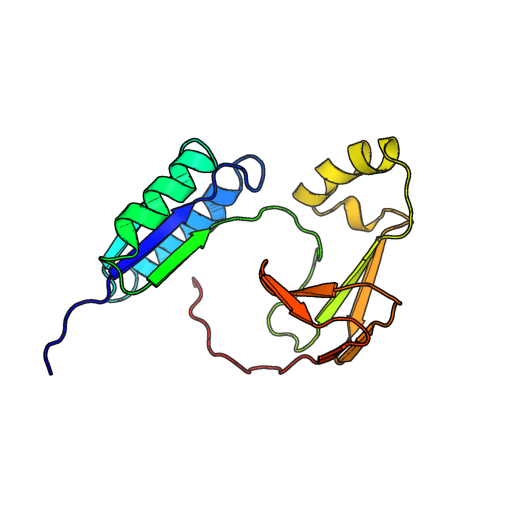9 O O . THR A 1 108 ? 6.500 5.776 -15.889 1.00 94.88 108 THR A O 1
ATOM 772 N N . HIS A 1 109 ? 6.438 5.290 -13.709 1.00 95.69 109 HIS A N 1
ATOM 773 C CA . HIS A 1 109 ? 7.070 3.963 -13.810 1.00 95.69 109 HIS A CA 1
ATOM 774 C C . HIS A 1 109 ? 6.192 2.947 -14.548 1.00 95.69 109 HIS A C 1
ATOM 776 O O . HIS A 1 109 ? 6.722 1.948 -15.020 1.00 95.69 109 HIS A O 1
ATOM 782 N N . THR A 1 110 ? 4.895 3.214 -14.704 1.00 96.38 110 THR A N 1
ATOM 783 C CA . THR A 1 110 ? 3.936 2.322 -15.372 1.00 96.38 110 THR A CA 1
ATOM 784 C C . THR A 1 110 ? 4.275 2.012 -16.829 1.00 96.38 110 THR A C 1
ATOM 786 O O . THR A 1 110 ? 3.867 0.978 -17.342 1.00 96.38 110 THR A O 1
ATOM 789 N N . THR A 1 111 ? 5.060 2.860 -17.502 1.00 94.62 111 THR A N 1
ATOM 790 C CA . THR A 1 111 ? 5.519 2.618 -18.884 1.00 94.62 111 THR A CA 1
ATOM 791 C C . THR A 1 111 ? 6.814 1.798 -18.965 1.00 94.62 111 THR A C 1
ATOM 793 O O . THR A 1 111 ? 7.381 1.635 -20.044 1.00 94.62 111 THR A O 1
ATOM 796 N N . HIS A 1 112 ? 7.345 1.325 -17.836 1.00 96.19 112 HIS A N 1
ATOM 797 C CA . HIS A 1 112 ? 8.576 0.540 -17.791 1.00 96.19 112 HIS A CA 1
ATOM 798 C C . HIS A 1 112 ? 8.324 -0.914 -18.242 1.00 96.19 112 HIS A C 1
ATOM 800 O O . HIS A 1 112 ? 7.386 -1.531 -17.748 1.00 96.19 112 HIS A O 1
ATOM 806 N N . PRO A 1 113 ? 9.159 -1.522 -19.108 1.00 95.69 113 PRO A N 1
ATOM 807 C CA . PRO A 1 113 ? 8.856 -2.838 -19.694 1.00 95.69 113 PRO A CA 1
ATOM 808 C C . PRO A 1 113 ? 8.847 -4.005 -18.688 1.00 95.69 113 PRO A C 1
ATOM 810 O O . PRO A 1 113 ? 8.234 -5.044 -18.927 1.00 95.69 113 PRO A O 1
ATOM 813 N N . GLN A 1 114 ? 9.530 -3.844 -17.555 1.00 97.12 114 GLN A N 1
ATOM 814 C CA . GLN A 1 114 ? 9.547 -4.795 -16.440 1.00 97.12 114 GLN A CA 1
ATOM 815 C C . GLN A 1 114 ? 8.404 -4.583 -15.437 1.00 97.12 114 GLN A C 1
ATOM 817 O O . GLN A 1 114 ? 8.308 -5.355 -14.489 1.00 97.12 114 GLN A O 1
ATOM 822 N N . TYR A 1 115 ? 7.575 -3.552 -15.606 1.00 97.19 115 TYR A N 1
ATOM 823 C CA . TYR A 1 115 ? 6.392 -3.326 -14.783 1.00 97.19 115 TYR A CA 1
ATOM 824 C C . TYR A 1 115 ? 5.176 -3.953 -15.462 1.00 97.19 115 TYR A C 1
ATOM 826 O O . TYR A 1 115 ? 4.856 -3.625 -16.603 1.00 97.19 115 TYR A O 1
ATOM 834 N N . GLU A 1 116 ? 4.484 -4.833 -14.750 1.00 97.50 116 GLU A N 1
ATOM 835 C CA . GLU A 1 116 ? 3.157 -5.304 -15.131 1.00 97.50 116 GLU A CA 1
ATOM 836 C C . GLU A 1 116 ? 2.161 -5.012 -14.018 1.00 97.50 116 GLU A C 1
ATOM 838 O O . GLU A 1 116 ? 2.487 -5.121 -12.835 1.00 97.50 116 GLU A O 1
ATOM 843 N N . HIS A 1 117 ? 0.934 -4.684 -14.408 1.00 97.62 117 HIS A N 1
ATOM 844 C CA . HIS A 1 117 ? -0.155 -4.365 -13.498 1.00 97.62 117 HIS A CA 1
ATOM 845 C C . HIS A 1 117 ? -1.420 -5.070 -13.960 1.00 97.62 117 HIS A C 1
ATOM 847 O O . HIS A 1 117 ? -1.873 -4.891 -15.090 1.00 97.62 117 HIS A O 1
ATOM 853 N N . HIS A 1 118 ? -1.962 -5.893 -13.074 1.00 97.50 118 HIS A N 1
ATOM 854 C CA . HIS A 1 118 ? -3.123 -6.731 -13.315 1.00 97.50 118 HIS A CA 1
ATOM 855 C C . HIS A 1 118 ? -4.211 -6.358 -12.315 1.00 97.50 118 HIS A C 1
ATOM 857 O O . HIS A 1 118 ? -3.942 -6.261 -11.121 1.00 97.50 118 HIS A O 1
ATOM 863 N N . ARG A 1 119 ? -5.444 -6.186 -12.792 1.00 97.81 119 ARG A N 1
ATOM 864 C CA . ARG A 1 119 ? -6.618 -5.979 -11.936 1.00 97.81 119 ARG A CA 1
ATOM 865 C C . ARG A 1 119 ? -7.420 -7.269 -11.879 1.00 97.81 119 ARG A C 1
ATOM 867 O O . ARG A 1 119 ? -7.909 -7.738 -12.906 1.00 97.81 119 ARG A O 1
ATOM 874 N N . VAL A 1 120 ? -7.514 -7.871 -10.697 1.00 98.00 120 VAL A N 1
ATOM 875 C CA . VAL A 1 120 ? -8.091 -9.215 -10.514 1.00 98.00 120 VAL A CA 1
ATOM 876 C C . VAL A 1 120 ? -8.927 -9.290 -9.243 1.00 98.00 120 VAL A C 1
ATOM 878 O O . VAL A 1 120 ? -8.681 -8.561 -8.297 1.00 98.00 120 VAL A O 1
ATOM 881 N N . ARG A 1 121 ? -9.904 -10.200 -9.174 1.00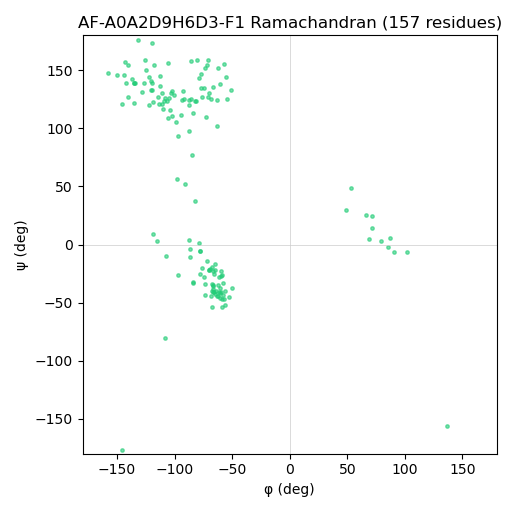 97.50 121 ARG A N 1
ATOM 882 C CA . ARG A 1 121 ? -10.668 -10.432 -7.929 1.00 97.50 121 ARG A CA 1
ATOM 883 C C . ARG A 1 121 ? -9.970 -11.386 -6.967 1.00 97.50 121 ARG A C 1
ATOM 885 O O . ARG A 1 121 ? -10.105 -11.249 -5.758 1.00 97.50 121 ARG A O 1
ATOM 892 N N . ARG A 1 122 ? -9.241 -12.359 -7.514 1.00 98.25 122 ARG A N 1
ATOM 893 C CA . ARG A 1 122 ? -8.537 -13.404 -6.772 1.00 98.25 122 ARG A CA 1
ATOM 894 C C . ARG A 1 122 ? -7.208 -13.693 -7.458 1.00 98.25 122 ARG A C 1
ATOM 896 O O . ARG A 1 122 ? -7.156 -13.765 -8.685 1.00 98.25 122 ARG A O 1
ATOM 903 N N . VAL A 1 123 ? -6.154 -13.876 -6.673 1.00 97.94 123 VAL A N 1
ATOM 904 C CA . VAL A 1 123 ? -4.810 -14.213 -7.147 1.00 97.94 123 VAL A CA 1
ATOM 905 C C . VAL A 1 123 ? -4.217 -15.314 -6.281 1.00 97.94 123 VAL A C 1
ATOM 907 O O . VAL A 1 123 ? -4.351 -15.288 -5.061 1.00 97.94 123 VAL A O 1
ATOM 910 N N . THR A 1 124 ? -3.538 -16.268 -6.911 1.00 98.00 124 THR A N 1
ATOM 911 C CA . THR A 1 124 ? -2.726 -17.271 -6.218 1.00 98.00 124 THR A CA 1
ATOM 912 C C . THR A 1 124 ? -1.270 -17.057 -6.595 1.00 98.00 124 THR A C 1
ATOM 914 O O . THR A 1 124 ? -0.929 -17.025 -7.776 1.00 98.00 124 THR A O 1
ATOM 917 N N . VAL A 1 125 ? -0.407 -16.925 -5.592 1.00 97.00 125 VAL A N 1
ATOM 918 C CA . VAL A 1 125 ? 1.041 -16.787 -5.763 1.00 97.00 125 VAL A CA 1
ATOM 919 C C . VAL A 1 125 ? 1.708 -18.037 -5.205 1.00 97.00 125 VAL A C 1
ATOM 921 O O . VAL A 1 125 ? 1.337 -18.519 -4.136 1.00 97.00 125 VAL A O 1
ATOM 924 N N . ALA A 1 126 ? 2.689 -18.580 -5.922 1.00 97.00 126 ALA A N 1
ATOM 925 C CA . ALA A 1 126 ? 3.416 -19.776 -5.517 1.00 97.00 126 ALA A CA 1
ATOM 926 C C . ALA A 1 126 ? 4.905 -19.632 -5.843 1.00 97.00 126 ALA A C 1
ATOM 928 O O . ALA A 1 126 ? 5.273 -19.344 -6.979 1.00 97.00 126 ALA A O 1
ATOM 929 N N . ALA A 1 127 ? 5.758 -19.847 -4.843 1.00 94.88 127 ALA A N 1
ATOM 930 C CA . ALA A 1 127 ? 7.205 -19.951 -4.994 1.00 94.88 127 ALA A CA 1
ATOM 931 C C . ALA A 1 127 ? 7.785 -20.719 -3.800 1.00 94.88 127 ALA A C 1
ATOM 933 O O . ALA A 1 127 ? 7.271 -20.624 -2.685 1.00 94.88 127 ALA A O 1
ATOM 934 N N . ALA A 1 128 ? 8.858 -21.476 -4.021 1.00 96.44 128 ALA A N 1
ATOM 935 C CA . ALA A 1 128 ? 9.504 -22.239 -2.959 1.00 96.44 128 ALA A CA 1
ATOM 936 C C . ALA A 1 128 ? 10.310 -21.323 -2.023 1.00 96.44 128 ALA A C 1
ATOM 938 O O . ALA A 1 128 ? 11.079 -20.483 -2.484 1.00 96.44 128 ALA A O 1
ATOM 939 N N . GLY A 1 129 ? 10.165 -21.519 -0.708 1.00 95.75 129 GLY A N 1
ATOM 940 C CA . GLY A 1 129 ? 11.001 -20.862 0.306 1.00 95.75 129 GLY A CA 1
ATOM 941 C C . GLY A 1 129 ? 10.749 -19.363 0.505 1.00 95.75 129 GLY A C 1
ATOM 942 O O . GLY A 1 129 ? 11.567 -18.695 1.132 1.00 95.75 129 GLY A O 1
ATOM 943 N N . ILE A 1 130 ? 9.641 -18.825 -0.012 1.00 97.00 130 ILE A N 1
ATOM 944 C CA . ILE A 1 130 ? 9.287 -17.407 0.115 1.00 97.00 130 ILE A CA 1
ATOM 945 C C . ILE A 1 130 ? 8.206 -17.223 1.183 1.00 97.00 130 ILE A C 1
ATOM 947 O O . ILE A 1 130 ? 7.190 -17.919 1.180 1.00 97.00 130 ILE A O 1
ATOM 951 N N . VAL A 1 131 ? 8.424 -16.253 2.074 1.00 96.06 131 VAL A N 1
ATOM 952 C CA . VAL A 1 131 ? 7.451 -15.790 3.073 1.00 96.06 131 VAL A CA 1
ATOM 953 C C . VAL A 1 131 ? 6.857 -14.468 2.609 1.00 96.06 131 VAL A C 1
ATOM 955 O O . VAL A 1 131 ? 7.600 -13.564 2.224 1.00 96.06 131 VAL A O 1
ATOM 958 N N . THR A 1 132 ? 5.529 -14.361 2.626 1.00 95.88 132 THR A N 1
ATOM 959 C CA . THR A 1 132 ? 4.826 -13.122 2.299 1.00 95.88 132 THR A CA 1
ATOM 960 C C . THR A 1 132 ? 4.807 -12.167 3.483 1.00 95.88 132 THR A C 1
ATOM 962 O O . THR A 1 132 ? 4.957 -12.560 4.645 1.00 95.88 132 THR A O 1
ATOM 965 N N . TYR A 1 133 ? 4.607 -10.896 3.160 1.00 94.00 133 TYR A N 1
ATOM 966 C CA . TYR A 1 133 ? 4.382 -9.838 4.127 1.00 94.00 133 TYR A CA 1
ATOM 967 C C . TYR A 1 133 ? 3.018 -9.208 3.855 1.00 94.00 133 TYR A C 1
ATOM 969 O O . TYR A 1 133 ? 2.654 -9.027 2.691 1.00 94.00 133 TYR A O 1
ATOM 977 N N . ALA A 1 134 ? 2.289 -8.885 4.918 1.00 90.25 134 ALA A N 1
ATOM 978 C CA . ALA A 1 134 ? 1.030 -8.147 4.879 1.00 90.25 134 ALA A C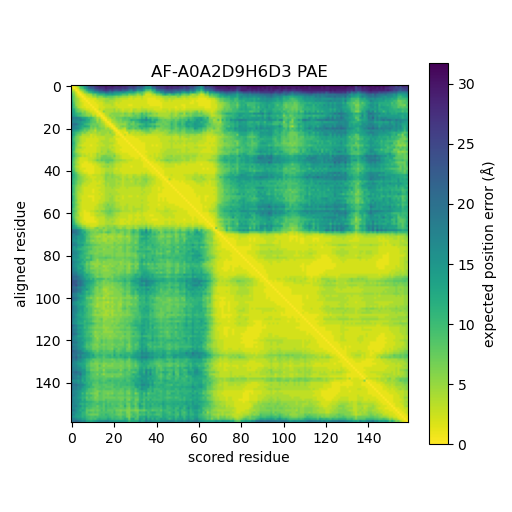A 1
ATOM 979 C C . ALA A 1 134 ? 1.149 -6.978 5.859 1.00 90.25 134 ALA A C 1
ATOM 981 O O . ALA A 1 134 ? 1.659 -7.166 6.958 1.00 90.25 134 ALA A O 1
ATOM 982 N N . ASP A 1 135 ? 0.785 -5.772 5.423 1.00 85.50 135 ASP A N 1
ATOM 983 C CA . ASP A 1 135 ? 0.834 -4.538 6.225 1.00 85.50 135 ASP A CA 1
ATOM 984 C C . ASP A 1 135 ? 2.168 -4.283 6.962 1.00 85.50 135 ASP A C 1
ATOM 986 O O . ASP A 1 135 ? 2.226 -3.638 8.002 1.00 85.50 135 ASP A O 1
ATOM 990 N N . GLY A 1 136 ? 3.277 -4.763 6.384 1.00 81.38 136 GLY A N 1
ATOM 991 C CA . GLY A 1 136 ? 4.630 -4.621 6.936 1.00 81.38 136 GLY A CA 1
ATOM 992 C C . GLY A 1 136 ? 5.081 -5.763 7.853 1.00 81.38 136 GLY A C 1
ATOM 993 O O . GLY A 1 136 ? 6.261 -5.829 8.199 1.00 81.38 136 GLY A O 1
ATOM 994 N N . GLU A 1 137 ? 4.204 -6.708 8.177 1.00 86.00 137 GLU A N 1
ATOM 995 C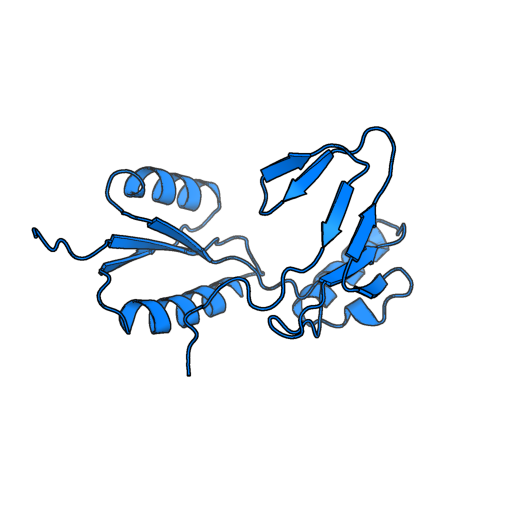 CA . GLU A 1 137 ? 4.482 -7.835 9.068 1.00 86.00 137 GLU A CA 1
ATOM 996 C C . GLU A 1 137 ? 4.635 -9.155 8.306 1.00 86.00 137 GLU A C 1
ATOM 998 O O . GLU A 1 137 ? 4.129 -9.325 7.194 1.00 86.00 137 GLU A O 1
ATOM 1003 N N . ARG A 1 138 ? 5.351 -10.122 8.898 1.00 91.88 138 ARG A N 1
ATOM 1004 C CA . ARG A 1 138 ? 5.467 -11.474 8.327 1.00 91.88 138 ARG A CA 1
ATOM 1005 C C . ARG A 1 138 ? 4.108 -12.158 8.432 1.00 91.88 138 ARG A C 1
ATOM 1007 O O . ARG A 1 138 ? 3.587 -12.286 9.532 1.00 91.88 138 ARG A O 1
ATOM 1014 N N . PHE A 1 139 ? 3.580 -12.636 7.308 1.00 92.50 139 PHE A N 1
ATOM 1015 C CA . PHE A 1 139 ? 2.225 -13.179 7.251 1.00 92.50 139 PHE A CA 1
ATOM 1016 C C . PHE A 1 139 ? 2.212 -14.703 7.088 1.00 92.50 139 PHE A C 1
ATOM 1018 O O . PHE A 1 139 ? 2.063 -15.423 8.07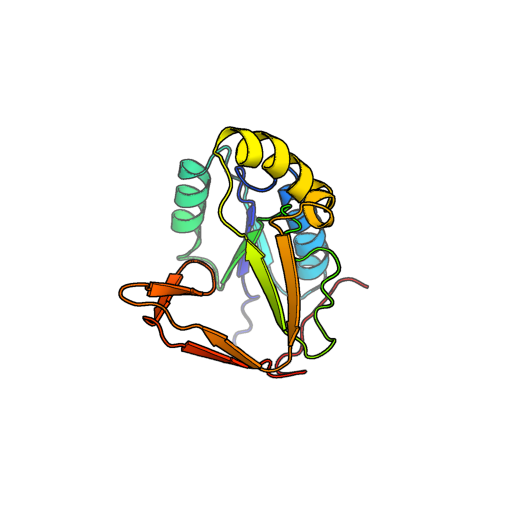2 1.00 92.50 139 PHE A O 1
ATOM 1025 N N . TRP A 1 140 ? 2.407 -15.216 5.868 1.00 94.69 140 TRP A N 1
ATOM 1026 C CA . TRP A 1 140 ? 2.360 -16.654 5.579 1.00 94.69 140 TRP A CA 1
ATOM 1027 C C . TRP A 1 140 ? 3.389 -17.066 4.514 1.00 94.69 140 TRP A C 1
ATOM 1029 O O . TRP A 1 140 ? 3.668 -16.302 3.591 1.00 94.69 140 TRP A O 1
ATOM 1039 N N . PRO A 1 141 ? 3.987 -18.270 4.587 1.00 97.31 141 PRO A N 1
ATOM 1040 C CA . PRO A 1 141 ? 4.729 -18.830 3.460 1.00 97.31 141 PRO A CA 1
ATOM 1041 C C . PRO A 1 141 ? 3.835 -19.058 2.234 1.00 97.31 141 PRO A C 1
ATOM 1043 O O . PRO A 1 141 ? 2.640 -19.316 2.356 1.00 97.31 141 PRO A O 1
ATOM 1046 N N . LEU A 1 142 ? 4.437 -19.004 1.045 1.00 97.25 142 LEU A N 1
ATOM 1047 C CA . LEU A 1 142 ? 3.780 -19.405 -0.200 1.00 97.25 142 LEU A CA 1
ATOM 1048 C C . LEU A 1 142 ? 3.651 -20.943 -0.309 1.00 97.25 142 LEU A C 1
ATOM 1050 O O . LEU A 1 142 ? 4.515 -21.658 0.209 1.00 97.25 142 LEU A O 1
ATOM 1054 N N . PRO A 1 143 ? 2.632 -21.470 -1.028 1.00 97.69 143 PRO A N 1
ATOM 1055 C CA . PRO A 1 143 ? 1.642 -20.745 -1.833 1.00 97.69 143 PRO A CA 1
ATOM 1056 C C . PRO A 1 143 ? 0.532 -20.071 -1.013 1.00 97.69 143 PRO A C 1
ATOM 1058 O O . PRO A 1 143 ? 0.087 -20.601 -0.002 1.00 97.69 143 PRO A O 1
ATOM 1061 N N . LEU A 1 144 ? 0.052 -18.923 -1.499 1.00 97.12 144 LEU A N 1
ATOM 1062 C CA . LEU A 1 144 ? -1.014 -18.134 -0.875 1.00 97.12 144 LEU A CA 1
ATOM 1063 C C . LEU A 1 144 ? -2.038 -17.702 -1.928 1.00 97.12 144 LEU A C 1
ATOM 1065 O O . LEU A 1 144 ? -1.663 -17.298 -3.028 1.00 97.1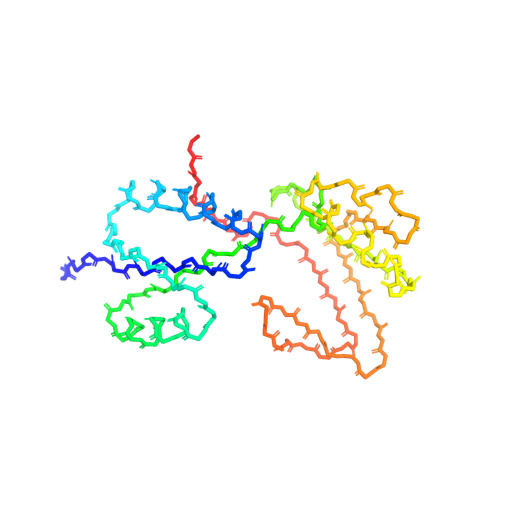2 144 LEU A O 1
ATOM 1069 N N . THR A 1 145 ? -3.323 -17.757 -1.573 1.00 97.69 145 THR A N 1
ATOM 1070 C CA . THR A 1 145 ? -4.410 -17.170 -2.368 1.00 97.69 145 THR A CA 1
ATOM 1071 C C . THR A 1 145 ? -4.989 -15.969 -1.635 1.00 97.69 145 THR A C 1
ATOM 1073 O O . THR A 1 145 ? -5.315 -16.074 -0.456 1.00 97.69 145 THR A O 1
ATOM 1076 N N . VAL A 1 146 ? -5.118 -14.850 -2.343 1.00 96.94 146 VAL A N 1
ATOM 1077 C CA . VAL A 1 146 ? -5.703 -13.599 -1.849 1.00 96.94 146 VAL A CA 1
ATOM 1078 C C . VAL A 1 146 ? -6.913 -13.259 -2.708 1.00 96.94 146 VAL A C 1
ATOM 1080 O O . VAL A 1 146 ? -6.880 -13.417 -3.929 1.00 96.94 146 VAL A O 1
ATOM 1083 N N . GLU A 1 147 ? -7.985 -12.799 -2.074 1.00 97.62 147 GLU A N 1
ATOM 1084 C CA . GLU A 1 147 ? -9.235 -12.416 -2.723 1.00 97.62 147 GLU A CA 1
ATOM 1085 C C . GLU A 1 147 ? -9.735 -11.091 -2.158 1.00 97.62 147 GLU A C 1
ATOM 1087 O O . GLU A 1 147 ? -9.661 -10.861 -0.952 1.00 97.62 147 GLU A O 1
ATOM 1092 N N . CYS A 1 148 ? -10.233 -10.220 -3.035 1.00 96.06 148 CYS A N 1
ATOM 1093 C CA . CYS A 1 148 ? -10.871 -8.980 -2.621 1.00 96.06 148 CYS A CA 1
ATOM 1094 C C . CYS A 1 148 ? -12.230 -9.288 -1.980 1.00 96.06 148 CYS A C 1
ATOM 1096 O O . CYS A 1 148 ? -13.072 -9.944 -2.597 1.00 96.06 148 CYS A O 1
ATOM 1098 N N . ALA A 1 149 ? -12.454 -8.775 -0.770 1.00 96.81 149 ALA A N 1
ATOM 1099 C CA . ALA A 1 149 ? -13.766 -8.716 -0.137 1.00 96.81 149 ALA A CA 1
ATOM 1100 C C . ALA A 1 149 ? -14.365 -7.312 -0.376 1.00 96.81 149 ALA A C 1
ATOM 1102 O O . ALA A 1 149 ? -14.048 -6.383 0.370 1.00 96.81 149 ALA A O 1
ATOM 1103 N N . PRO A 1 150 ? -15.173 -7.110 -1.436 1.00 95.56 150 PRO A N 1
ATOM 1104 C CA . PRO A 1 150 ? -15.678 -5.784 -1.783 1.00 95.56 150 PRO A CA 1
ATOM 1105 C C . PRO A 1 150 ? -16.642 -5.263 -0.711 1.00 95.56 150 PRO A C 1
ATOM 1107 O O . PRO A 1 150 ? -17.522 -5.997 -0.264 1.00 95.56 150 PRO A O 1
ATOM 1110 N N . GLY A 1 151 ? -16.492 -3.992 -0.325 1.00 93.00 151 GLY A N 1
ATOM 1111 C CA . GLY A 1 151 ? -17.375 -3.345 0.654 1.00 93.00 151 GLY A CA 1
ATOM 1112 C C . GLY A 1 151 ? -17.285 -3.928 2.067 1.00 93.00 151 GLY A C 1
ATOM 1113 O O . GLY A 1 151 ? -18.253 -3.860 2.816 1.00 93.00 151 GLY A O 1
ATOM 1114 N N . ALA A 1 152 ? -16.151 -4.537 2.430 1.00 93.44 152 ALA A N 1
ATOM 1115 C CA . ALA A 1 152 ? -15.984 -5.178 3.734 1.00 93.44 152 ALA A CA 1
ATOM 1116 C C . ALA A 1 152 ? -15.930 -4.194 4.917 1.00 93.44 152 ALA A C 1
ATOM 1118 O O . ALA A 1 152 ? -16.162 -4.610 6.050 1.00 93.44 152 ALA A O 1
ATOM 1119 N N . LEU A 1 153 ? -15.602 -2.921 4.670 1.00 92.50 153 LEU A N 1
ATOM 1120 C CA . LEU A 1 153 ? -15.452 -1.886 5.692 1.00 92.50 153 LEU A CA 1
ATOM 1121 C C . LEU A 1 153 ? -16.099 -0.577 5.232 1.00 92.50 153 LEU A C 1
ATOM 1123 O O . LEU A 1 153 ? -15.978 -0.196 4.068 1.00 92.50 153 LEU A O 1
ATOM 1127 N N . GLU A 1 154 ? -16.717 0.132 6.174 1.00 89.31 154 GLU A N 1
ATOM 1128 C CA . GLU A 1 154 ? -17.084 1.540 6.024 1.00 89.31 154 GLU A CA 1
ATOM 1129 C C . GLU A 1 154 ? -15.935 2.403 6.558 1.00 89.31 154 GLU A C 1
ATOM 1131 O O . GLU A 1 154 ? -15.486 2.222 7.691 1.00 89.31 154 GLU A O 1
ATOM 1136 N N . VAL A 1 155 ? -15.428 3.317 5.728 1.00 87.00 155 VAL A N 1
ATOM 1137 C CA . VAL A 1 155 ? -14.260 4.152 6.041 1.00 87.00 155 VAL A CA 1
ATOM 1138 C C . VAL A 1 155 ? -14.663 5.621 5.998 1.00 87.00 155 VAL A C 1
ATOM 1140 O O . VAL A 1 155 ? -15.301 6.065 5.047 1.00 87.00 155 VAL A O 1
ATOM 1143 N N . LEU A 1 156 ? -14.265 6.386 7.016 1.00 81.75 156 LEU A N 1
ATOM 1144 C CA . LEU A 1 156 ? -14.429 7.839 7.034 1.00 81.75 156 LEU A CA 1
ATOM 1145 C C . LEU A 1 156 ? -13.378 8.493 6.124 1.00 81.75 156 LEU A C 1
ATOM 1147 O O . LEU A 1 156 ? -12.182 8.249 6.287 1.00 81.75 156 LEU A O 1
ATOM 1151 N N . THR A 1 157 ? -13.808 9.343 5.191 1.00 80.50 157 THR A N 1
ATOM 1152 C CA . THR A 1 157 ? -12.926 10.092 4.280 1.00 80.50 157 THR A CA 1
ATOM 1153 C C . THR A 1 157 ? -13.210 11.595 4.355 1.00 80.50 157 THR A C 1
ATOM 1155 O O . THR A 1 157 ? -14.309 11.982 4.759 1.00 80.50 157 THR A O 1
ATOM 1158 N N . PRO A 1 158 ? -12.264 12.465 3.947 1.00 75.31 158 PRO A N 1
ATOM 1159 C CA . PRO A 1 158 ? -12.585 13.864 3.677 1.00 75.31 158 PRO A CA 1
ATOM 1160 C C . PRO A 1 158 ? -13.693 13.980 2.616 1.00 75.31 158 PRO A C 1
ATOM 1162 O O . PRO A 1 158 ? -13.861 13.067 1.800 1.00 75.31 158 PRO A O 1
ATOM 1165 N N . ALA A 1 159 ? -14.422 15.100 2.640 1.00 66.94 159 ALA A N 1
ATOM 1166 C CA . ALA A 1 159 ? -15.411 15.462 1.621 1.00 66.94 159 ALA A CA 1
ATOM 1167 C C . ALA A 1 159 ? -14.762 15.971 0.323 1.00 66.94 159 ALA A C 1
ATOM 1169 O O . ALA A 1 159 ? -13.667 16.576 0.404 1.00 66.94 159 ALA A O 1
#

Nearest PDB structures (foldseek):
  2qv7-assembly1_A  TM=4.598E-01  e=4.939E-05  unclassified
  3t5p-assembly2_L  TM=7.440E-01  e=2.115E-01  Bacillus anthracis str. Sterne
  3s40-assembly5_B  TM=7.356E-01  e=4.025E-01  Bacillus anthracis str. Sterne
  3s40-assembly5_C  TM=7.009E-01  e=5.552E-01  Bacillus anthracis str. Sterne
  4ovj-assembly1_A  TM=4.549E-01  e=2.143E+00  Alicyclobacillus acidocaldarius subsp. acidocaldarius DSM 446

Mean predicted aligned error: 7.67 Å

Secondary structure (DSSP, 8-state):
---PPPEEEEEE-TTGGGGTHHHHHHHHHHHHHTTT-EEEEEE-SSHHHHHHHHHHHGGG-SEEEEE-----TTTT--TTSS-EEEEEE----HHHHHHHGGGGGTTGGGG-TTEEEEEESEEEE--TTPEEEETTEEEEESSEEEE--TT--------

Sequence (159 aa):
MNGAVPRVALLTNPTSGKGRGARGRDAALDVLRGTDVEVLDLAGADADEALALAHAVVPDVDALVVCGGGLRITEGAVLDDGLLDVVVIKPMGKGELVRTYPRLFTGTHTTHPQYEHHRVRRVTVAAAGIVTYADGERFWPLPLTVECAPGALEVLTPA